Protein AF-A0A0K0EUB9-F1 (afdb_monomer_lite)

Radius of gyration: 15.59 Å; chains: 1; bounding box: 36×32×42 Å

pLDDT: mean 77.38, std 17.47, range [27.97, 96.75]

Structure (mmCIF, N/CA/C/O backbone):
data_AF-A0A0K0EUB9-F1
#
_entry.id   AF-A0A0K0EUB9-F1
#
loop_
_atom_site.group_PDB
_atom_site.id
_atom_site.type_symbol
_atom_site.label_atom_id
_atom_site.label_alt_id
_atom_site.label_comp_id
_atom_site.label_asym_id
_atom_site.label_entity_id
_atom_site.label_seq_id
_atom_site.pdbx_PDB_ins_code
_atom_site.Cartn_x
_atom_site.Cartn_y
_atom_site.Cartn_z
_atom_site.occupancy
_atom_site.B_iso_or_equiv
_atom_site.auth_seq_id
_atom_site.auth_comp_id
_atom_site.auth_asym_id
_atom_site.auth_atom_id
_atom_site.pdbx_PDB_model_num
ATOM 1 N N . MET A 1 1 ? -17.450 -18.168 30.872 1.00 43.59 1 MET A N 1
ATOM 2 C CA . MET A 1 1 ? -16.041 -18.542 30.617 1.00 43.59 1 MET A CA 1
ATOM 3 C C . MET A 1 1 ? -15.617 -17.879 29.310 1.00 43.59 1 MET A C 1
ATOM 5 O O . MET A 1 1 ? -16.125 -18.259 28.267 1.00 43.59 1 MET A O 1
ATOM 9 N N . VAL A 1 2 ? -14.807 -16.816 29.358 1.00 53.28 2 VAL A N 1
ATOM 10 C CA . VAL A 1 2 ? -14.379 -16.080 28.152 1.00 53.28 2 VAL A CA 1
ATOM 11 C C . VAL A 1 2 ? -13.087 -16.713 27.644 1.00 53.28 2 VAL A C 1
ATOM 13 O O . VAL A 1 2 ? -12.055 -16.636 28.306 1.00 53.28 2 VAL A O 1
ATOM 16 N N . VAL A 1 3 ? -13.145 -17.363 26.482 1.00 55.69 3 VAL A N 1
ATOM 17 C CA . VAL A 1 3 ? -11.960 -17.896 25.798 1.00 55.69 3 VAL A CA 1
ATOM 18 C C . VAL A 1 3 ? -11.179 -16.712 25.226 1.00 55.69 3 VAL A C 1
ATOM 20 O O . VAL A 1 3 ? -11.477 -16.221 24.139 1.00 55.69 3 VAL A O 1
ATOM 23 N N . SER A 1 4 ? -10.188 -16.207 25.964 1.00 60.72 4 SER A N 1
ATOM 24 C CA . SER A 1 4 ? -9.278 -15.192 25.430 1.00 60.72 4 SER A CA 1
ATOM 25 C C . SER A 1 4 ? -8.271 -15.871 24.499 1.00 60.72 4 SER A C 1
ATOM 27 O O . SER A 1 4 ? -7.298 -16.503 24.910 1.00 60.72 4 SER A O 1
ATOM 29 N N . ARG A 1 5 ? -8.516 -15.776 23.190 1.00 60.06 5 ARG A N 1
ATOM 30 C CA . ARG A 1 5 ? -7.555 -16.218 22.176 1.00 60.06 5 ARG A CA 1
ATOM 31 C C . ARG A 1 5 ? -6.344 -15.282 22.227 1.00 60.06 5 ARG A C 1
ATOM 33 O O . ARG A 1 5 ? -6.348 -14.229 21.595 1.00 60.06 5 ARG A O 1
ATOM 40 N N . ARG A 1 6 ? -5.297 -15.642 22.979 1.00 54.19 6 ARG A N 1
ATOM 41 C CA . ARG A 1 6 ? -4.003 -14.942 22.897 1.00 54.19 6 ARG A CA 1
ATOM 42 C C . ARG A 1 6 ? -3.456 -15.109 21.480 1.00 54.19 6 ARG A C 1
ATOM 44 O O . ARG A 1 6 ? -3.091 -16.214 21.078 1.00 54.19 6 ARG A O 1
ATOM 51 N N . ARG A 1 7 ? -3.402 -14.018 20.713 1.00 59.34 7 ARG A N 1
ATOM 52 C CA . ARG A 1 7 ? -2.707 -13.988 19.422 1.00 59.34 7 ARG A CA 1
ATOM 53 C C . ARG A 1 7 ? -1.214 -14.209 19.693 1.00 59.34 7 ARG A C 1
ATOM 55 O O . ARG A 1 7 ? -0.545 -13.332 20.219 1.00 59.34 7 ARG A O 1
ATOM 62 N N . LYS A 1 8 ? -0.695 -15.396 19.361 1.00 56.81 8 LYS A N 1
ATOM 63 C CA . LYS A 1 8 ? 0.713 -15.788 19.592 1.00 56.81 8 LYS A CA 1
ATOM 64 C C . LYS A 1 8 ? 1.744 -14.957 18.800 1.00 56.81 8 LYS A C 1
ATOM 66 O O . LYS A 1 8 ? 2.927 -15.078 19.070 1.00 56.81 8 LYS A O 1
ATOM 71 N N . SER A 1 9 ? 1.307 -14.137 17.842 1.00 56.31 9 SER A N 1
ATOM 72 C CA . SER A 1 9 ? 2.158 -13.470 16.841 1.00 56.31 9 SER A CA 1
ATOM 73 C C . SER A 1 9 ? 1.834 -11.971 16.684 1.00 56.31 9 SER A C 1
ATOM 75 O O . SER A 1 9 ? 2.094 -11.360 15.657 1.00 56.31 9 SER A O 1
ATOM 77 N N . THR A 1 10 ? 1.246 -11.329 17.695 1.00 56.19 10 THR A N 1
ATOM 78 C CA . THR A 1 10 ? 1.161 -9.858 17.708 1.00 56.19 10 THR A CA 1
ATOM 79 C C . THR A 1 10 ? 2.392 -9.303 18.407 1.00 56.19 10 THR A C 1
ATOM 81 O O . THR A 1 10 ? 2.629 -9.631 19.569 1.00 56.19 10 THR A O 1
ATOM 84 N N . PHE A 1 11 ? 3.182 -8.485 17.707 1.00 59.03 11 PHE A N 1
ATOM 85 C CA . PHE A 1 11 ? 4.331 -7.804 18.300 1.00 59.03 11 PHE A CA 1
ATOM 86 C C . PHE A 1 11 ? 3.881 -6.985 19.518 1.00 59.03 11 PHE A C 1
ATOM 88 O O . PHE A 1 11 ? 3.065 -6.076 19.403 1.00 59.03 11 PHE A O 1
ATOM 95 N N . ASN A 1 12 ? 4.441 -7.288 20.693 1.00 61.91 12 ASN A N 1
ATOM 96 C CA . ASN A 1 12 ? 4.210 -6.504 21.914 1.00 61.91 12 ASN A CA 1
ATOM 97 C C . ASN A 1 12 ? 5.009 -5.185 21.920 1.00 61.91 12 ASN A C 1
ATOM 99 O O . ASN A 1 12 ? 4.844 -4.352 22.811 1.00 61.91 12 ASN A O 1
ATOM 103 N N . MET A 1 13 ? 5.888 -4.981 20.932 1.00 64.88 13 MET A N 1
ATOM 104 C CA . MET A 1 13 ? 6.636 -3.741 20.761 1.00 64.88 13 MET A CA 1
ATOM 105 C C . MET A 1 13 ? 5.762 -2.678 20.096 1.00 64.88 13 MET A C 1
ATOM 107 O O . MET A 1 13 ? 5.554 -2.697 18.886 1.00 64.88 13 MET A O 1
ATOM 111 N N . LYS A 1 14 ? 5.335 -1.687 20.887 1.00 66.38 14 LYS A N 1
ATOM 112 C CA . LYS A 1 14 ? 4.583 -0.514 20.404 1.00 66.38 14 LYS A CA 1
ATOM 113 C C . LYS A 1 14 ? 5.281 0.248 19.268 1.00 66.38 14 LYS A C 1
ATOM 115 O O . LYS A 1 14 ? 4.606 0.900 18.489 1.00 66.38 14 LYS A O 1
ATOM 120 N N . LYS A 1 15 ? 6.611 0.134 19.150 1.00 65.69 15 LYS A N 1
ATOM 121 C CA . LYS A 1 15 ? 7.414 0.750 18.077 1.00 65.69 15 LYS A CA 1
ATOM 122 C C . LYS A 1 15 ? 7.102 0.221 16.671 1.00 65.69 15 LYS A C 1
ATOM 124 O O . LYS A 1 15 ? 7.466 0.875 15.708 1.00 65.69 15 LYS A O 1
ATOM 129 N N . LEU A 1 16 ? 6.468 -0.947 16.555 1.00 67.75 16 LEU A N 1
ATOM 130 C CA . LEU A 1 16 ? 6.111 -1.566 15.271 1.00 67.75 16 LEU A CA 1
ATOM 131 C C . LEU A 1 16 ? 4.625 -1.383 14.927 1.00 67.75 16 LEU A C 1
ATOM 133 O O . LEU A 1 16 ? 4.117 -2.012 14.002 1.00 67.75 16 LEU A O 1
ATOM 137 N N . ILE A 1 17 ? 3.912 -0.562 15.701 1.00 75.06 17 ILE A N 1
ATOM 138 C CA . ILE A 1 17 ? 2.510 -0.240 15.454 1.00 75.06 17 ILE A CA 1
ATOM 139 C C . ILE A 1 17 ? 2.466 1.030 14.612 1.00 75.06 17 ILE A C 1
ATOM 141 O O . ILE A 1 17 ? 3.005 2.058 15.013 1.00 75.06 17 ILE A O 1
ATOM 145 N N . TRP A 1 18 ? 1.790 0.955 13.470 1.00 77.50 18 TRP A N 1
ATOM 146 C CA . TRP A 1 18 ? 1.495 2.110 12.629 1.00 77.50 18 TRP A CA 1
ATOM 147 C C . TRP A 1 18 ? 0.679 3.132 13.424 1.00 77.50 18 TRP A C 1
ATOM 149 O O . TRP A 1 18 ? -0.438 2.839 13.855 1.00 77.50 18 TRP A O 1
ATOM 159 N N . THR A 1 19 ? 1.244 4.318 13.642 1.00 80.94 19 THR A N 1
ATOM 160 C CA . THR A 1 19 ? 0.544 5.443 14.284 1.00 80.94 19 THR A CA 1
ATOM 161 C C . THR A 1 19 ? -0.191 6.312 13.273 1.00 80.94 19 THR A C 1
ATOM 163 O O . THR A 1 19 ? -1.177 6.955 13.623 1.00 80.94 19 THR A O 1
ATOM 166 N N . ASP A 1 20 ? 0.266 6.297 12.020 1.00 82.62 20 ASP A N 1
ATOM 167 C CA . ASP A 1 20 ? -0.314 7.066 10.927 1.00 82.62 20 ASP A CA 1
ATOM 168 C C . ASP A 1 20 ? -1.289 6.196 10.130 1.00 82.62 20 ASP A C 1
ATOM 170 O O . ASP A 1 20 ? -0.947 5.097 9.685 1.00 82.62 20 ASP A O 1
ATOM 174 N N . PHE A 1 21 ? -2.509 6.702 9.940 1.00 86.62 21 PHE A N 1
ATOM 175 C CA . PHE A 1 21 ? -3.560 6.027 9.187 1.00 86.62 21 PHE A CA 1
ATOM 176 C C . PHE A 1 21 ? -4.229 6.996 8.196 1.00 86.62 21 PHE A C 1
ATOM 178 O O . PHE A 1 21 ? -4.588 8.105 8.601 1.00 86.62 21 PHE A O 1
ATOM 185 N N . PRO A 1 22 ? -4.442 6.614 6.919 1.00 90.69 22 PRO A N 1
ATOM 186 C CA . PRO A 1 22 ? -4.095 5.328 6.297 1.00 90.69 22 PRO A CA 1
ATOM 187 C C . PRO A 1 22 ? -2.578 5.099 6.197 1.00 90.69 22 PRO A C 1
ATOM 189 O O . PRO A 1 22 ? -1.798 6.052 6.162 1.00 90.69 22 PRO A O 1
ATOM 192 N N . ILE A 1 23 ? -2.174 3.828 6.143 1.00 90.00 23 ILE A N 1
ATOM 193 C CA . ILE A 1 23 ? -0.770 3.421 6.032 1.00 90.00 23 ILE A CA 1
ATOM 194 C C . ILE A 1 23 ? -0.236 3.8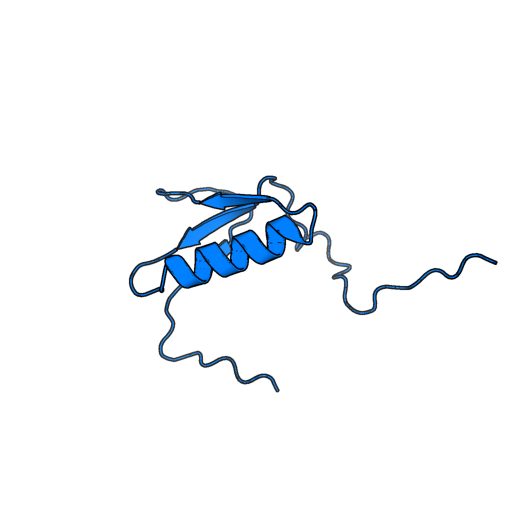72 4.675 1.00 90.00 23 ILE A C 1
ATOM 196 O O . ILE A 1 23 ? -0.741 3.477 3.622 1.00 90.00 23 ILE A O 1
ATOM 200 N N . LYS A 1 24 ? 0.789 4.718 4.697 1.00 91.00 24 LYS A N 1
ATOM 201 C CA . LYS A 1 24 ? 1.412 5.241 3.483 1.00 91.00 24 LYS A CA 1
ATOM 202 C C . LYS A 1 24 ? 2.374 4.206 2.904 1.00 91.00 24 LYS A C 1
ATOM 204 O O . LYS A 1 24 ? 3.163 3.610 3.641 1.00 91.00 24 LYS A O 1
ATOM 209 N N . TYR A 1 25 ? 2.333 4.022 1.590 1.00 91.25 25 TYR A N 1
ATOM 210 C CA . TYR A 1 25 ? 3.265 3.144 0.890 1.00 91.25 25 TYR A CA 1
ATOM 211 C C . TYR A 1 25 ? 3.753 3.744 -0.428 1.00 91.25 25 TYR A C 1
ATOM 213 O O . TYR A 1 25 ? 3.120 4.643 -0.987 1.00 91.25 25 TYR A O 1
ATOM 221 N N . LYS A 1 26 ? 4.878 3.227 -0.927 1.00 90.81 26 LYS A N 1
ATOM 222 C CA . LYS A 1 26 ? 5.447 3.591 -2.230 1.00 90.81 26 LYS A CA 1
ATOM 223 C C . LYS A 1 26 ? 5.971 2.359 -2.955 1.00 90.81 26 LYS A C 1
ATOM 225 O O . LYS A 1 26 ? 6.603 1.491 -2.348 1.00 90.81 26 LYS A O 1
ATOM 230 N N . ILE A 1 27 ? 5.697 2.301 -4.254 1.00 91.00 27 ILE A N 1
ATOM 231 C CA . ILE A 1 27 ? 6.173 1.250 -5.152 1.00 91.00 27 ILE A CA 1
ATOM 232 C C . ILE A 1 27 ? 7.312 1.822 -5.991 1.00 91.00 27 ILE A C 1
ATOM 234 O O . ILE A 1 27 ? 7.108 2.771 -6.751 1.00 91.00 27 ILE A O 1
ATOM 238 N N . PHE A 1 28 ? 8.506 1.253 -5.844 1.00 88.50 28 PHE A N 1
ATOM 239 C CA . PHE A 1 28 ? 9.669 1.647 -6.631 1.00 88.50 28 PHE A CA 1
ATOM 240 C C . PHE A 1 28 ? 9.666 1.010 -8.019 1.00 88.50 28 PHE A C 1
ATOM 242 O O . PHE A 1 28 ? 8.906 0.084 -8.318 1.00 88.50 28 PHE A O 1
ATOM 249 N N . ASP A 1 29 ? 10.543 1.530 -8.872 1.00 86.00 29 ASP A N 1
ATOM 250 C CA . ASP A 1 29 ? 10.734 1.022 -10.220 1.00 86.00 29 ASP A CA 1
ATOM 251 C C . ASP A 1 29 ? 11.102 -0.467 -10.206 1.00 86.00 29 ASP A C 1
ATOM 253 O O . ASP A 1 29 ? 11.705 -0.985 -9.265 1.00 86.00 29 ASP A O 1
ATOM 257 N N . SER A 1 30 ? 10.757 -1.163 -11.288 1.00 86.69 30 SER A N 1
ATOM 258 C CA . SER A 1 30 ? 10.970 -2.611 -11.459 1.00 86.69 30 SER A CA 1
ATOM 259 C C . SER A 1 30 ? 10.111 -3.526 -10.573 1.00 86.69 30 SER A C 1
ATOM 261 O O . SER A 1 30 ? 10.245 -4.745 -10.665 1.00 86.69 30 SER A O 1
ATOM 263 N N . VAL A 1 31 ? 9.189 -2.988 -9.767 1.00 88.75 31 VAL A N 1
ATOM 264 C CA . VAL A 1 31 ? 8.151 -3.776 -9.080 1.00 88.75 31 VAL A CA 1
ATOM 265 C C . VAL A 1 31 ? 6.874 -3.822 -9.924 1.00 88.75 31 VAL A C 1
ATOM 267 O O . VAL A 1 31 ? 6.441 -2.810 -10.476 1.00 88.75 31 VAL A O 1
ATOM 270 N N . ASN A 1 32 ? 6.233 -4.992 -10.000 1.00 91.88 32 ASN A N 1
ATOM 271 C CA . ASN A 1 32 ? 4.929 -5.133 -10.648 1.00 91.88 32 ASN A CA 1
ATOM 272 C C . ASN A 1 32 ? 3.840 -4.430 -9.815 1.00 91.88 32 ASN A C 1
ATOM 274 O O . ASN A 1 32 ? 3.403 -4.947 -8.784 1.00 91.88 32 ASN A O 1
ATOM 278 N N . ARG A 1 33 ? 3.413 -3.248 -10.272 1.00 93.50 33 ARG A N 1
ATOM 279 C CA . ARG A 1 33 ? 2.413 -2.413 -9.589 1.00 93.50 33 ARG A CA 1
ATOM 280 C C . ARG A 1 33 ? 1.056 -3.094 -9.465 1.00 93.50 33 ARG A C 1
ATOM 282 O O . ARG A 1 33 ? 0.473 -3.045 -8.387 1.00 93.50 33 ARG A O 1
ATOM 289 N N . ASP A 1 34 ? 0.602 -3.775 -10.514 1.00 95.38 34 ASP A N 1
ATOM 290 C CA . ASP A 1 34 ? -0.710 -4.428 -10.526 1.00 95.38 34 ASP A CA 1
ATOM 291 C C . ASP A 1 34 ? -0.793 -5.508 -9.444 1.00 95.38 34 ASP A C 1
ATOM 293 O O . ASP A 1 34 ? -1.762 -5.563 -8.687 1.00 95.38 34 ASP A O 1
ATOM 297 N N . LEU A 1 35 ? 0.274 -6.302 -9.298 1.00 94.56 35 LEU A N 1
ATOM 298 C CA . LEU A 1 35 ? 0.364 -7.338 -8.269 1.00 94.56 35 LEU A CA 1
ATOM 299 C C . LEU A 1 35 ? 0.350 -6.746 -6.851 1.00 94.56 35 LEU A C 1
ATOM 301 O O . LEU A 1 35 ? -0.317 -7.271 -5.958 1.00 94.56 35 LEU A O 1
ATOM 305 N N . VAL A 1 36 ? 1.059 -5.635 -6.633 1.00 94.00 36 VAL A N 1
ATOM 306 C CA . VAL A 1 36 ? 1.045 -4.938 -5.338 1.00 94.00 36 VAL A CA 1
ATOM 307 C C . VAL A 1 36 ? -0.344 -4.374 -5.036 1.00 94.00 36 VAL A C 1
ATOM 309 O O . VAL A 1 36 ? -0.851 -4.547 -3.926 1.00 94.00 36 VAL A O 1
ATOM 312 N N . HIS A 1 37 ? -0.985 -3.726 -6.009 1.00 96.12 37 HIS A N 1
ATOM 313 C CA . HIS A 1 37 ? -2.327 -3.166 -5.843 1.00 96.12 37 HIS A CA 1
ATOM 314 C C . HIS A 1 37 ? -3.374 -4.247 -5.574 1.00 96.12 37 HIS A C 1
ATOM 316 O O . HIS A 1 37 ? -4.250 -4.043 -4.732 1.00 96.12 37 HIS A O 1
ATOM 322 N N . GLU A 1 38 ? -3.287 -5.395 -6.245 1.00 96.50 38 GLU A N 1
ATOM 323 C CA . GLU A 1 38 ? -4.167 -6.539 -5.995 1.00 96.50 38 GLU A CA 1
ATOM 324 C C . GLU A 1 38 ? -3.992 -7.078 -4.569 1.00 96.50 38 GLU A C 1
ATOM 326 O O . GLU A 1 38 ? -4.978 -7.259 -3.846 1.00 96.50 38 GLU A O 1
ATOM 331 N N . ALA A 1 39 ? -2.744 -7.251 -4.125 1.00 94.38 39 ALA A N 1
ATOM 332 C CA . ALA A 1 39 ? -2.444 -7.690 -2.767 1.00 94.38 39 ALA A CA 1
ATOM 333 C C . ALA A 1 39 ? -2.990 -6.707 -1.718 1.00 94.38 39 ALA A C 1
ATOM 335 O O . ALA A 1 39 ? -3.673 -7.123 -0.780 1.00 94.38 39 ALA A O 1
ATOM 336 N N . ILE A 1 40 ? -2.758 -5.401 -1.894 1.00 95.25 40 ILE A N 1
ATOM 337 C CA . ILE A 1 40 ? -3.276 -4.362 -0.992 1.00 95.25 40 ILE A CA 1
ATOM 338 C C . ILE A 1 40 ? -4.805 -4.397 -0.940 1.00 95.25 40 ILE A C 1
ATOM 340 O O . ILE A 1 40 ? -5.368 -4.432 0.153 1.00 95.25 40 ILE A O 1
ATOM 344 N N . LYS A 1 41 ? -5.486 -4.463 -2.091 1.00 95.94 41 LYS A N 1
ATOM 345 C CA . LYS A 1 41 ? -6.956 -4.550 -2.141 1.00 95.94 41 LYS A CA 1
ATOM 346 C C . LYS A 1 41 ? -7.487 -5.787 -1.420 1.00 95.94 41 LYS A C 1
ATOM 348 O O . LYS A 1 41 ? -8.502 -5.696 -0.733 1.00 95.94 41 LYS A O 1
ATOM 353 N N . SER A 1 42 ? -6.802 -6.924 -1.544 1.00 96.06 42 SER A N 1
ATOM 354 C CA . SER A 1 42 ? -7.142 -8.144 -0.804 1.00 96.06 42 SER A CA 1
ATOM 355 C C . SER A 1 42 ? -7.064 -7.917 0.713 1.00 96.06 42 SER A C 1
ATOM 357 O O . SER A 1 42 ? -8.015 -8.215 1.437 1.00 96.06 42 SER A O 1
ATOM 359 N N . PHE A 1 43 ? -5.997 -7.273 1.201 1.00 92.31 43 PHE A N 1
ATOM 360 C CA . PHE A 1 43 ? -5.883 -6.909 2.618 1.00 92.31 43 PHE A CA 1
ATOM 361 C C . PHE A 1 43 ? -6.950 -5.906 3.077 1.00 92.31 43 PHE A C 1
ATOM 363 O O . PHE A 1 43 ? -7.503 -6.061 4.166 1.00 92.31 43 PHE A O 1
ATOM 370 N N . GLU A 1 44 ? -7.256 -4.886 2.277 1.00 95.81 44 GLU A N 1
ATOM 371 C CA . GLU A 1 44 ? -8.271 -3.870 2.597 1.00 95.81 44 GLU A CA 1
ATOM 372 C C . GLU A 1 44 ? -9.704 -4.408 2.604 1.00 95.81 44 GLU A C 1
ATOM 374 O O . GLU A 1 44 ? -10.584 -3.821 3.242 1.00 95.81 44 GLU A O 1
ATOM 379 N N . LYS A 1 45 ? -9.949 -5.494 1.866 1.00 96.75 45 LYS A N 1
ATOM 380 C CA . LYS A 1 45 ? -11.235 -6.189 1.833 1.00 96.75 45 LYS A CA 1
ATOM 381 C C . LYS A 1 45 ? -11.451 -7.024 3.094 1.00 96.75 45 LYS A C 1
ATOM 383 O O . LYS A 1 45 ? -12.545 -7.018 3.648 1.00 96.75 45 LYS A O 1
ATOM 388 N N . GLU A 1 46 ? -10.411 -7.719 3.548 1.00 95.06 46 GLU A N 1
ATOM 389 C CA . GLU A 1 46 ? -10.490 -8.681 4.657 1.00 95.06 46 GLU A CA 1
ATOM 390 C C . GLU A 1 46 ? -10.124 -8.067 6.024 1.00 95.06 46 GLU A C 1
ATOM 392 O O . GLU A 1 46 ? -10.143 -8.744 7.055 1.00 95.06 46 GLU A O 1
ATOM 397 N N . SER A 1 47 ? -9.769 -6.778 6.065 1.00 90.12 47 SER A N 1
ATOM 398 C CA . SER A 1 47 ? -9.374 -6.089 7.294 1.00 90.12 47 SER A CA 1
ATOM 399 C C . SER A 1 47 ? -9.837 -4.631 7.345 1.00 90.12 47 SER A C 1
ATOM 401 O O . SER A 1 47 ? -10.262 -4.046 6.355 1.00 90.12 47 SER A O 1
ATOM 403 N N . CYS A 1 48 ? -9.714 -4.012 8.521 1.00 90.56 48 CYS A N 1
ATOM 404 C CA . CYS A 1 48 ? -9.941 -2.574 8.691 1.00 90.56 48 CYS A CA 1
ATOM 405 C C . CYS A 1 48 ? -8.724 -1.722 8.284 1.00 90.56 48 CYS A C 1
ATOM 407 O O . CYS A 1 48 ? -8.734 -0.512 8.505 1.00 90.56 48 CYS A O 1
ATOM 409 N N . MET A 1 49 ? -7.661 -2.337 7.757 1.00 89.75 49 MET A N 1
ATOM 410 C CA . MET A 1 49 ? -6.471 -1.614 7.316 1.00 89.75 49 MET A CA 1
ATOM 411 C C . MET A 1 49 ? -6.798 -0.821 6.050 1.00 89.75 49 MET A C 1
ATOM 413 O O . MET A 1 49 ? -7.568 -1.274 5.205 1.00 89.75 49 MET A O 1
ATOM 417 N N . ARG A 1 50 ? -6.216 0.373 5.934 1.00 93.81 50 ARG A N 1
ATOM 418 C CA . ARG A 1 50 ? -6.328 1.230 4.752 1.00 93.81 50 ARG A CA 1
ATOM 419 C C . ARG A 1 50 ? -4.953 1.706 4.349 1.00 93.81 50 ARG A C 1
ATOM 421 O O . ARG A 1 50 ? -4.135 2.011 5.223 1.00 93.81 50 ARG A O 1
ATOM 428 N N . PHE A 1 51 ? -4.735 1.797 3.048 1.00 93.25 51 PHE A N 1
ATOM 429 C CA . PHE A 1 51 ? -3.448 2.126 2.462 1.00 93.25 51 PHE A CA 1
ATOM 430 C C . PHE A 1 51 ? -3.571 3.322 1.520 1.00 93.25 51 PHE A C 1
ATOM 432 O O . PHE A 1 51 ? -4.596 3.530 0.871 1.00 93.25 51 PHE A O 1
ATOM 439 N N . LYS A 1 52 ? -2.514 4.129 1.445 1.00 92.81 52 LYS A N 1
ATOM 440 C CA . LYS A 1 52 ? -2.429 5.270 0.532 1.00 92.81 52 LYS A CA 1
ATOM 441 C C . LYS A 1 52 ? -1.096 5.249 -0.200 1.00 92.81 52 LYS A C 1
ATOM 443 O O . LYS A 1 52 ? -0.048 5.331 0.437 1.00 92.81 52 LYS A O 1
ATOM 448 N N . GLU A 1 53 ? -1.153 5.157 -1.525 1.00 92.75 53 GLU A N 1
ATOM 449 C CA . GLU A 1 53 ? 0.039 5.277 -2.362 1.00 92.75 53 GLU A CA 1
ATOM 450 C C . GLU A 1 53 ? 0.512 6.731 -2.380 1.00 92.75 53 GLU A C 1
ATOM 452 O O . GLU A 1 53 ? -0.295 7.659 -2.501 1.00 92.75 53 GLU A O 1
ATOM 457 N N . MET A 1 54 ? 1.820 6.925 -2.246 1.00 90.75 54 MET A N 1
ATOM 458 C CA . MET A 1 54 ? 2.463 8.233 -2.288 1.00 90.75 54 MET A CA 1
ATOM 459 C C . MET A 1 54 ? 3.398 8.310 -3.498 1.00 90.75 54 MET A C 1
ATOM 461 O O . MET A 1 54 ? 4.240 7.434 -3.696 1.00 90.75 54 MET A O 1
ATOM 465 N N . SER A 1 55 ? 3.269 9.380 -4.286 1.00 81.75 55 SER A N 1
ATOM 466 C CA . SER A 1 55 ? 4.163 9.696 -5.410 1.00 81.75 55 SER A CA 1
ATOM 467 C C . SER A 1 55 ? 5.546 10.150 -4.934 1.00 81.75 55 SER A C 1
ATOM 469 O O . SER A 1 55 ? 6.574 9.754 -5.485 1.00 81.75 55 SER A O 1
ATOM 471 N N . ASP A 1 56 ? 5.572 10.945 -3.868 1.00 80.38 56 ASP A N 1
ATOM 472 C CA . ASP A 1 56 ? 6.764 11.634 -3.383 1.00 80.38 56 ASP A CA 1
ATOM 473 C C . ASP A 1 56 ? 7.339 10.983 -2.126 1.00 80.38 56 ASP A C 1
ATOM 475 O O . ASP A 1 56 ? 6.770 10.046 -1.564 1.00 80.38 56 ASP A O 1
ATOM 479 N N . ASN A 1 57 ? 8.508 11.453 -1.694 1.00 71.81 57 ASN A N 1
ATOM 480 C CA . ASN A 1 57 ? 9.051 11.065 -0.398 1.00 71.81 57 ASN A CA 1
ATOM 481 C C . ASN A 1 57 ? 8.161 11.650 0.701 1.00 71.81 57 ASN A C 1
ATOM 483 O O . ASN A 1 57 ? 7.804 12.829 0.661 1.00 71.81 57 ASN A O 1
ATOM 487 N N . PHE A 1 58 ? 7.793 10.823 1.669 1.00 71.94 58 PHE A N 1
ATOM 488 C CA . PHE A 1 58 ? 7.013 11.237 2.823 1.00 71.94 58 PHE A CA 1
ATOM 489 C C . PHE A 1 58 ? 7.837 11.046 4.098 1.00 71.94 58 PHE A C 1
ATOM 491 O O . PHE A 1 58 ? 9.017 10.717 4.050 1.00 71.94 58 PHE A O 1
ATOM 498 N N . THR A 1 59 ? 7.245 11.408 5.231 1.00 66.00 59 THR A N 1
ATOM 499 C CA . THR A 1 59 ? 7.786 11.140 6.560 1.00 66.00 59 THR A CA 1
ATOM 500 C C . THR A 1 59 ? 6.734 10.376 7.361 1.00 66.00 59 THR A C 1
ATOM 502 O O . THR A 1 59 ? 5.522 10.595 7.188 1.00 66.00 59 THR A O 1
ATOM 505 N N . GLY A 1 60 ? 7.185 9.462 8.223 1.00 65.06 60 GLY A N 1
ATOM 506 C CA . GLY A 1 60 ? 6.328 8.678 9.113 1.00 65.06 60 GLY A CA 1
ATOM 507 C C . GLY A 1 60 ? 6.721 7.206 9.161 1.00 65.06 60 GLY A C 1
ATOM 508 O O . GLY A 1 60 ? 7.866 6.847 8.906 1.00 65.06 60 GLY A O 1
ATOM 509 N N . THR A 1 61 ? 5.764 6.349 9.515 1.00 64.06 61 THR A N 1
ATOM 510 C CA . THR A 1 61 ? 5.927 4.902 9.311 1.00 64.06 61 THR A CA 1
ATOM 511 C C . THR A 1 61 ? 5.621 4.612 7.842 1.00 64.06 61 THR A C 1
ATOM 513 O O . THR A 1 61 ? 4.569 5.024 7.345 1.00 64.06 61 THR A O 1
ATOM 516 N N . GLU A 1 62 ? 6.533 3.938 7.141 1.00 75.19 62 GLU A N 1
ATOM 517 C CA . GLU A 1 62 ? 6.504 3.817 5.678 1.00 75.19 62 GLU A CA 1
ATOM 518 C C . GLU A 1 62 ? 6.611 2.359 5.248 1.00 75.19 62 GLU A C 1
ATOM 520 O O . GLU A 1 62 ? 7.370 1.580 5.829 1.00 75.19 62 GLU A O 1
ATOM 525 N N . LEU A 1 63 ? 5.848 1.989 4.222 1.00 86.81 63 LEU A N 1
ATOM 526 C CA . LEU A 1 63 ? 5.964 0.689 3.577 1.00 86.81 63 LEU A CA 1
ATOM 527 C C . LEU A 1 63 ? 6.519 0.865 2.160 1.00 86.81 63 LEU A C 1
ATOM 529 O O . LEU A 1 63 ? 5.935 1.564 1.331 1.00 86.81 63 LEU A O 1
ATOM 533 N N . PHE A 1 64 ? 7.647 0.219 1.878 1.00 88.06 64 PHE A N 1
ATOM 534 C CA . PHE A 1 64 ? 8.328 0.317 0.591 1.00 88.06 64 PHE A CA 1
ATOM 535 C C . PHE A 1 64 ? 8.330 -1.024 -0.126 1.00 88.06 64 PHE A C 1
ATOM 537 O O . PHE A 1 64 ? 8.835 -2.014 0.399 1.00 88.06 64 PHE A O 1
ATOM 544 N N . PHE A 1 65 ? 7.799 -1.042 -1.347 1.00 88.56 65 PHE A N 1
ATOM 545 C CA . PHE A 1 65 ? 7.965 -2.170 -2.255 1.00 88.56 65 PHE A CA 1
ATOM 546 C C . PHE A 1 65 ? 9.156 -1.877 -3.158 1.00 88.56 65 PHE A C 1
ATOM 548 O O . PHE A 1 65 ? 9.074 -1.020 -4.040 1.00 88.56 65 PHE A O 1
ATOM 555 N N . VAL A 1 66 ? 10.263 -2.567 -2.902 1.00 87.19 66 VAL A N 1
ATOM 556 C CA . VAL A 1 66 ? 11.517 -2.439 -3.647 1.00 87.19 66 VAL A CA 1
ATOM 557 C C . VAL A 1 66 ? 11.785 -3.758 -4.351 1.00 87.19 66 VAL A C 1
ATOM 559 O O . VAL A 1 66 ? 11.628 -4.825 -3.757 1.00 87.19 66 VAL A O 1
ATOM 562 N N . TYR A 1 67 ? 12.166 -3.687 -5.623 1.00 82.12 67 TYR A N 1
ATOM 563 C CA . TYR A 1 67 ? 12.613 -4.863 -6.347 1.00 82.12 67 TYR A CA 1
ATOM 564 C C . TYR A 1 67 ? 14.034 -5.206 -5.905 1.00 82.12 67 TYR A C 1
ATOM 566 O O . TYR A 1 67 ? 14.962 -4.429 -6.125 1.00 82.12 67 TYR A O 1
ATOM 574 N N . ASP A 1 68 ? 14.189 -6.368 -5.284 1.00 80.12 68 ASP A N 1
ATOM 575 C CA . ASP A 1 68 ? 15.470 -6.866 -4.804 1.00 80.12 68 ASP A CA 1
ATOM 576 C C . ASP A 1 68 ? 15.811 -8.167 -5.537 1.00 80.12 68 ASP A C 1
ATOM 578 O O . ASP A 1 68 ? 15.068 -9.146 -5.465 1.00 80.12 68 ASP A O 1
ATOM 582 N N . LYS A 1 69 ? 16.912 -8.153 -6.298 1.00 71.50 69 LYS A N 1
ATOM 583 C CA . LYS A 1 69 ? 17.389 -9.322 -7.055 1.00 71.50 69 LYS A CA 1
ATOM 584 C C . LYS A 1 69 ? 18.153 -10.314 -6.180 1.00 71.50 69 LYS A C 1
ATOM 586 O O . LYS A 1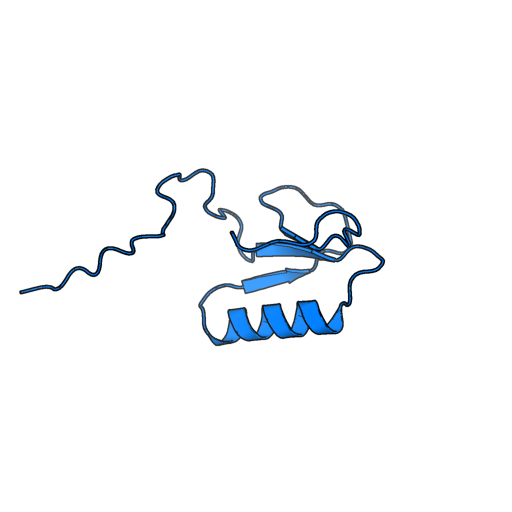 69 ? 18.272 -11.472 -6.574 1.00 71.50 69 LYS A O 1
ATOM 591 N N . ASP A 1 70 ? 18.663 -9.867 -5.035 1.00 68.69 70 ASP A N 1
ATOM 592 C CA . ASP A 1 70 ? 19.586 -10.630 -4.195 1.00 68.69 70 ASP A CA 1
ATOM 593 C C . ASP A 1 70 ? 18.873 -11.243 -2.981 1.00 68.69 70 ASP A C 1
ATOM 595 O O . ASP A 1 70 ? 19.285 -12.290 -2.476 1.00 68.69 70 ASP A O 1
ATOM 599 N N . ASN A 1 71 ? 17.751 -10.658 -2.551 1.00 59.62 71 ASN A N 1
ATOM 600 C CA . ASN A 1 71 ? 16.940 -11.167 -1.447 1.00 59.62 71 ASN A CA 1
ATOM 601 C C . ASN A 1 71 ? 15.717 -11.958 -1.936 1.00 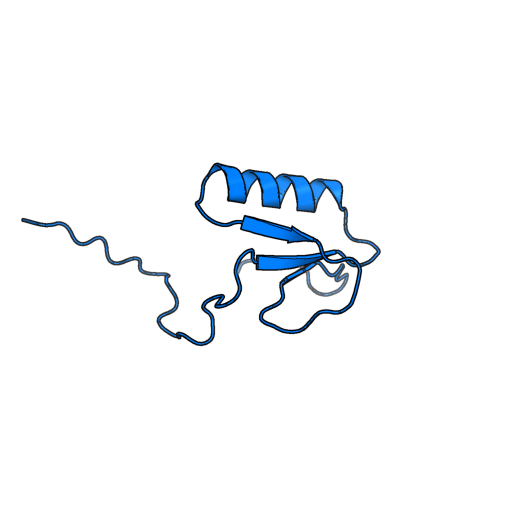59.62 71 ASN A C 1
ATOM 603 O O . ASN A 1 71 ? 14.570 -11.518 -1.852 1.00 59.62 71 ASN A O 1
ATOM 607 N N . PHE A 1 72 ? 15.949 -13.194 -2.384 1.00 52.75 72 PHE A N 1
ATOM 608 C CA . PHE A 1 72 ? 14.879 -14.191 -2.439 1.00 52.75 72 PHE A CA 1
ATOM 609 C C . PHE A 1 72 ? 14.533 -14.593 -1.002 1.00 52.75 72 PHE A C 1
ATOM 611 O O . PHE A 1 72 ? 15.318 -15.269 -0.337 1.00 52.75 72 PHE A O 1
ATOM 618 N N . PHE A 1 73 ? 13.367 -14.177 -0.502 1.00 49.44 73 PHE A N 1
ATOM 619 C CA . PHE A 1 73 ? 12.894 -14.577 0.823 1.00 49.44 73 PHE A CA 1
ATOM 620 C C . PHE A 1 73 ? 12.736 -16.104 0.887 1.00 49.44 73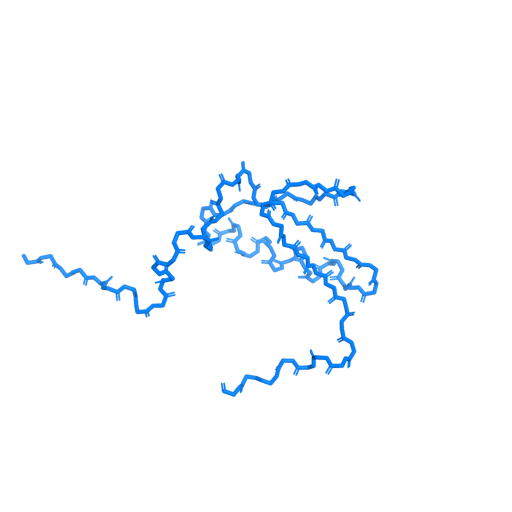 PHE A C 1
ATOM 622 O O . PHE A 1 73 ? 11.730 -16.671 0.460 1.00 49.44 73 PHE A O 1
ATOM 629 N N . ARG A 1 74 ? 13.745 -16.786 1.434 1.00 27.97 74 ARG A N 1
ATOM 630 C CA . ARG A 1 74 ? 13.647 -18.180 1.853 1.00 27.97 74 ARG A CA 1
ATOM 631 C C . ARG A 1 74 ? 12.891 -18.180 3.177 1.00 27.97 74 ARG A C 1
ATOM 633 O O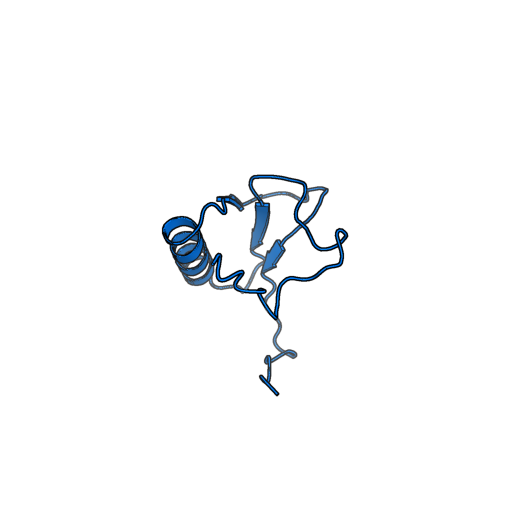 . ARG A 1 74 ? 13.416 -17.722 4.185 1.00 27.97 74 ARG A O 1
ATOM 640 N N . LEU A 1 75 ? 11.650 -18.657 3.162 1.00 32.66 75 LEU A N 1
ATOM 641 C CA . LEU A 1 75 ? 10.925 -18.990 4.385 1.00 32.66 75 LEU A CA 1
ATOM 642 C C . LEU A 1 75 ? 11.644 -20.186 5.028 1.00 32.66 75 LEU A C 1
ATOM 644 O O . LEU A 1 75 ? 11.452 -21.325 4.604 1.00 32.66 75 LEU A O 1
ATOM 648 N N . SER A 1 76 ? 12.541 -19.898 5.970 1.00 32.78 76 SER A N 1
ATOM 649 C CA . SER A 1 76 ? 13.139 -20.867 6.895 1.00 32.78 76 SER A CA 1
ATOM 650 C C . SER A 1 76 ? 12.382 -20.877 8.212 1.00 32.78 76 SER A C 1
ATOM 652 O O . SER A 1 76 ? 12.163 -19.758 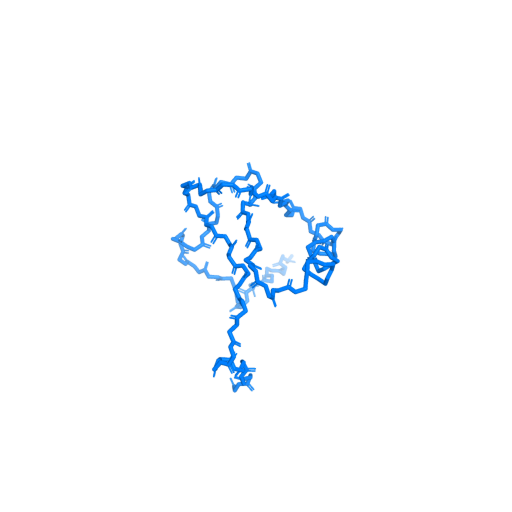8.734 1.00 32.78 76 SER A O 1
#

Foldseek 3Di:
DDPPPPPPDDDPDPVPDFPDPQAEEEEDPPDDPVVVVVVQVVDVVVDVHHYDYDPDDDDGHYYYHDDDPPDPPDPD

InterPro domains:
  IPR001506 Peptidase M12A [PF01400] (14-64)
  IPR024079 Metallopeptidase, catalytic domain superfamily [G3DSA:3.40.390.10] (1-74)

Organism: Strongyloides venezuelensis (NCBI:txid75913)

Secondary structure (DSSP, 8-state):
-------TT----GGGS--SSSEEEEE-TTS-HHHHHHHHHHHHHHSS--EEE-SS---SSEEEE---SS------

Sequence (76 aa):
MVVSRRRKSTFNMKKLIWTDFPIKYKIFDSVNRDLVHEAIKSFEKESCMRFKEMSDNFTGTELFFVYDKDNFFRLS